Protein AF-A0A9C6XD97-F1 (afdb_monomer)

Solvent-accessible surface area (backbone atoms only — not comparable to full-atom values): 7428 Å² total; per-residue (Å²): 142,84,89,78,85,81,84,77,80,76,76,79,79,76,61,70,82,57,50,66,74,73,48,59,70,73,55,52,50,51,52,51,51,51,48,59,68,36,32,69,88,67,83,66,48,57,47,67,67,19,52,48,54,42,32,60,72,74,67,47,91,76,50,75,65,58,49,49,51,61,55,64,73,41,101,58,79,45,24,70,69,51,46,47,42,51,49,50,52,46,50,70,68,57,55,69,41,69,61,58,53,47,46,60,56,51,64,56,64,81,65,70,80,86,79,75,86,124

Structure (mmCIF, N/CA/C/O backbone):
data_AF-A0A9C6XD97-F1
#
_entry.id   AF-A0A9C6XD97-F1
#
loop_
_atom_site.group_PDB
_atom_site.id
_atom_site.type_symbol
_atom_site.label_atom_id
_atom_site.label_alt_id
_atom_site.label_comp_id
_atom_site.label_asym_id
_atom_site.label_entity_id
_atom_site.label_seq_id
_atom_site.pdbx_PDB_ins_code
_atom_site.Cartn_x
_atom_site.Cartn_y
_atom_site.Cartn_z
_atom_site.occupancy
_atom_site.B_iso_or_equiv
_atom_site.auth_seq_id
_atom_site.auth_comp_id
_atom_site.auth_asym_id
_atom_site.auth_atom_id
_atom_site.pdbx_PDB_model_num
ATOM 1 N N . MET A 1 1 ? -38.100 -3.848 -38.745 1.00 46.28 1 MET A N 1
ATOM 2 C CA . MET A 1 1 ? -37.188 -4.604 -37.861 1.00 46.28 1 MET A CA 1
ATOM 3 C C . MET A 1 1 ? -35.767 -4.431 -38.385 1.00 46.28 1 MET A C 1
ATOM 5 O O . MET A 1 1 ? -35.461 -4.997 -39.420 1.00 46.28 1 MET A O 1
ATOM 9 N N . SER A 1 2 ? -34.930 -3.595 -37.762 1.00 47.66 2 SER A N 1
ATOM 10 C CA . SER A 1 2 ? -33.493 -3.559 -38.073 1.00 47.66 2 SER A CA 1
ATOM 11 C C . SER A 1 2 ? -32.698 -3.104 -36.850 1.00 47.66 2 SER A C 1
ATOM 13 O O . SER A 1 2 ? -33.006 -2.086 -36.236 1.00 47.66 2 SER A O 1
ATOM 15 N N . LYS A 1 3 ? -31.740 -3.946 -36.460 1.00 51.25 3 LYS A N 1
ATOM 16 C CA . LYS A 1 3 ? -30.889 -3.858 -35.268 1.00 51.25 3 LYS A CA 1
ATOM 17 C C . LYS A 1 3 ? -29.816 -2.783 -35.463 1.00 51.25 3 LYS A C 1
ATOM 19 O O . LYS A 1 3 ? -29.234 -2.709 -36.542 1.00 51.25 3 LYS A O 1
ATOM 24 N N . LYS A 1 4 ? -29.439 -2.055 -34.405 1.00 43.88 4 LYS A N 1
ATOM 25 C CA . LYS A 1 4 ? -28.115 -1.415 -34.347 1.00 43.88 4 LYS A CA 1
ATOM 26 C C . LYS A 1 4 ? -27.480 -1.567 -32.965 1.00 43.88 4 LYS A C 1
ATOM 28 O O . LYS A 1 4 ? -27.770 -0.840 -32.026 1.00 43.88 4 LYS A O 1
ATOM 33 N N . SER A 1 5 ? -26.655 -2.609 -32.909 1.00 40.62 5 SER A N 1
ATOM 34 C CA . SER A 1 5 ? -25.493 -2.849 -32.054 1.00 40.62 5 SER A CA 1
ATOM 35 C C . SER A 1 5 ? -25.030 -1.656 -31.206 1.00 40.62 5 SER A C 1
ATOM 37 O O . SER A 1 5 ? -24.471 -0.697 -31.738 1.00 40.62 5 SER A O 1
ATOM 39 N N . GLY A 1 6 ? -25.173 -1.771 -29.883 1.00 43.19 6 GLY A N 1
ATOM 40 C CA . GLY A 1 6 ? -24.456 -0.943 -28.917 1.00 43.19 6 GLY A CA 1
ATOM 41 C C . GLY A 1 6 ? -22.991 -1.370 -28.846 1.00 43.19 6 GLY A C 1
ATOM 42 O O . GLY A 1 6 ? -22.675 -2.493 -28.465 1.00 43.19 6 GLY A O 1
ATOM 43 N N . SER A 1 7 ? -22.090 -0.478 -29.242 1.00 45.56 7 SER A N 1
ATOM 44 C CA . SER A 1 7 ? -20.645 -0.644 -29.112 1.00 45.56 7 SER A CA 1
ATOM 45 C C . SER A 1 7 ? -20.224 -0.489 -27.648 1.00 45.56 7 SER A C 1
ATOM 47 O O . SER A 1 7 ? -20.066 0.628 -27.151 1.00 45.56 7 SER A O 1
ATOM 49 N N . THR A 1 8 ? -20.034 -1.607 -26.951 1.00 48.66 8 THR A N 1
ATOM 50 C CA . THR A 1 8 ? -19.415 -1.646 -25.622 1.00 48.66 8 THR A CA 1
ATOM 51 C C . THR A 1 8 ? -17.930 -1.309 -25.772 1.00 48.66 8 THR A C 1
ATOM 53 O O . THR A 1 8 ? -17.156 -2.085 -26.337 1.00 48.66 8 THR A O 1
ATOM 56 N N . LYS A 1 9 ? -17.520 -0.128 -25.297 1.00 48.94 9 LYS A N 1
ATOM 57 C CA . LYS A 1 9 ? -16.108 0.260 -25.189 1.00 48.94 9 LYS A CA 1
ATOM 58 C C . LYS A 1 9 ? -15.416 -0.719 -24.235 1.00 48.94 9 LYS A C 1
ATOM 60 O O . LYS A 1 9 ? -15.591 -0.631 -23.023 1.00 48.94 9 LYS A O 1
ATOM 65 N N . LYS A 1 10 ? -14.648 -1.669 -24.775 1.00 47.16 10 LYS A N 1
ATOM 66 C CA . LYS A 1 10 ? -13.750 -2.522 -23.989 1.00 47.16 10 LYS A CA 1
ATOM 67 C C . LYS A 1 10 ? -12.668 -1.629 -23.373 1.00 47.16 10 LYS A C 1
ATOM 69 O O . LYS A 1 10 ? -11.754 -1.210 -24.081 1.00 47.16 10 LYS A O 1
ATOM 74 N N . LYS A 1 11 ? -12.780 -1.324 -22.071 1.00 46.28 11 LYS A N 1
ATOM 75 C CA . LYS A 1 11 ? -11.656 -0.821 -21.262 1.00 46.28 11 LYS A CA 1
ATOM 76 C C . LYS A 1 11 ? -10.497 -1.803 -21.456 1.00 46.28 11 LYS A C 1
ATOM 78 O O . LYS A 1 11 ? -10.678 -3.015 -21.328 1.00 46.28 11 LYS A O 1
ATOM 83 N N . ALA A 1 12 ? -9.344 -1.279 -21.854 1.00 47.09 12 ALA A N 1
ATOM 84 C CA . ALA A 1 12 ? -8.157 -2.063 -22.134 1.00 47.09 12 ALA A CA 1
ATOM 85 C C . ALA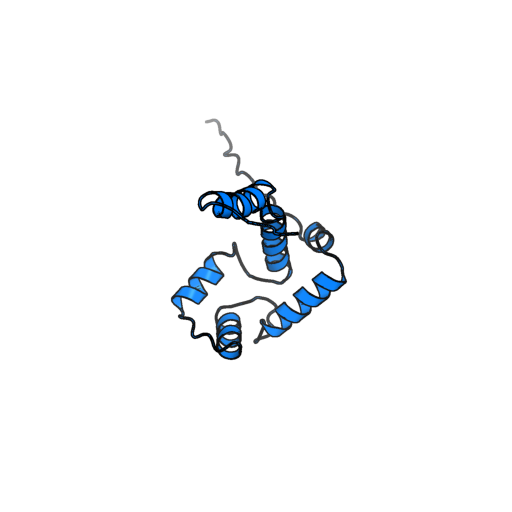 A 1 12 ? -7.780 -2.886 -20.896 1.00 47.09 12 ALA A C 1
ATOM 87 O O . ALA A 1 12 ? -7.375 -2.336 -19.876 1.00 47.09 12 ALA A O 1
ATOM 88 N N . LYS A 1 13 ? -7.889 -4.211 -21.012 1.00 47.06 13 LYS A N 1
ATOM 89 C CA . LYS A 1 13 ? -7.180 -5.160 -20.158 1.00 47.06 13 LYS A CA 1
ATOM 90 C C . LYS A 1 13 ? -5.694 -4.954 -20.453 1.00 47.06 13 LYS A C 1
ATOM 92 O O . LYS A 1 13 ? -5.153 -5.589 -21.356 1.00 47.06 13 LYS A O 1
ATOM 97 N N . ARG A 1 14 ? -5.072 -3.968 -19.797 1.00 50.75 14 ARG A N 1
ATOM 98 C CA . ARG A 1 14 ? -3.627 -3.747 -19.874 1.00 50.75 14 ARG A CA 1
ATOM 99 C C . ARG A 1 14 ? -3.000 -4.988 -19.263 1.00 50.75 14 ARG A C 1
ATOM 101 O O . ARG A 1 14 ? -3.097 -5.229 -18.067 1.00 50.75 14 ARG A O 1
ATOM 108 N N . SER A 1 15 ? -2.509 -5.843 -20.148 1.00 46.72 15 SER A N 1
ATOM 109 C CA . SER A 1 15 ? -1.872 -7.098 -19.805 1.00 46.72 15 SER A CA 1
ATOM 110 C C . SER A 1 15 ? -0.739 -6.806 -18.821 1.00 46.72 15 SER A C 1
ATOM 112 O O . SER A 1 15 ? 0.088 -5.930 -19.076 1.00 46.72 15 SER A O 1
ATOM 114 N N . ALA A 1 16 ? -0.707 -7.541 -17.711 1.00 53.56 16 ALA A N 1
ATOM 115 C CA . ALA A 1 16 ? 0.326 -7.498 -16.673 1.00 53.56 16 ALA A CA 1
ATOM 116 C C . ALA A 1 16 ? 1.769 -7.584 -17.215 1.00 53.56 16 ALA A C 1
ATOM 118 O O . ALA A 1 16 ? 2.722 -7.259 -16.518 1.00 53.56 16 ALA A O 1
ATOM 119 N N . SER A 1 17 ? 1.942 -7.998 -18.472 1.00 53.72 17 SER A N 1
ATOM 120 C CA . SER A 1 17 ? 3.229 -8.186 -19.137 1.00 53.72 17 SER A CA 1
ATOM 121 C C . SER A 1 17 ? 4.089 -6.925 -19.264 1.00 53.72 17 SER A C 1
ATOM 123 O O . SER A 1 17 ? 5.284 -7.067 -19.480 1.00 53.72 17 SER A O 1
ATOM 125 N N . ASN A 1 18 ? 3.528 -5.717 -19.115 1.00 62.22 18 ASN A N 1
ATOM 126 C CA . ASN A 1 18 ? 4.293 -4.468 -19.269 1.00 62.22 18 ASN A CA 1
ATOM 127 C C . ASN A 1 18 ? 4.530 -3.705 -17.957 1.00 62.22 18 ASN A C 1
ATOM 129 O O . ASN A 1 18 ? 5.290 -2.739 -17.953 1.00 62.22 18 ASN A O 1
ATOM 133 N N . VAL A 1 19 ? 3.884 -4.094 -16.852 1.00 70.81 19 VAL A N 1
ATOM 134 C CA . VAL A 1 19 ? 4.058 -3.375 -15.578 1.00 70.81 19 VAL A CA 1
ATOM 135 C C . VAL A 1 19 ? 5.376 -3.745 -14.906 1.00 70.81 19 VAL A C 1
ATOM 137 O O . VAL A 1 19 ? 6.064 -2.885 -14.374 1.00 70.81 19 VAL A O 1
ATOM 140 N N . PHE A 1 20 ? 5.788 -5.008 -15.020 1.00 71.62 20 PHE A N 1
ATOM 141 C CA . PHE A 1 20 ? 7.071 -5.464 -14.491 1.00 71.62 20 PHE A CA 1
ATOM 142 C C . PHE A 1 20 ? 8.261 -4.867 -15.249 1.00 71.62 20 PHE A C 1
ATOM 144 O O . PHE A 1 20 ? 9.306 -4.658 -14.661 1.00 71.62 20 PHE A O 1
ATOM 151 N N . SER A 1 21 ? 8.111 -4.515 -16.528 1.00 78.06 21 SER A N 1
ATOM 152 C CA . SER A 1 21 ? 9.158 -3.792 -17.264 1.00 78.06 21 SER A CA 1
ATOM 153 C C . SER A 1 21 ? 9.243 -2.301 -16.919 1.00 78.06 21 SER A C 1
ATOM 155 O O . SER A 1 21 ? 10.163 -1.637 -17.385 1.00 78.06 21 SER A O 1
ATOM 157 N N . ALA A 1 22 ? 8.281 -1.757 -16.163 1.00 76.25 22 ALA A N 1
ATOM 158 C CA . ALA A 1 22 ? 8.277 -0.343 -15.787 1.00 76.25 22 ALA A CA 1
ATOM 159 C C . ALA A 1 22 ? 9.245 -0.027 -14.634 1.00 76.25 22 ALA A C 1
ATOM 161 O O . ALA A 1 22 ? 9.584 1.137 -14.444 1.00 76.25 22 ALA A O 1
ATOM 162 N N . PHE A 1 23 ? 9.708 -1.047 -13.903 1.00 79.19 23 PHE A N 1
ATOM 163 C CA . PHE A 1 23 ? 10.578 -0.903 -12.738 1.00 79.19 23 PHE A CA 1
ATOM 164 C C . PHE A 1 23 ? 11.829 -1.785 -12.862 1.00 79.19 23 PHE A C 1
ATOM 166 O O . PHE A 1 23 ? 11.751 -2.881 -13.425 1.00 79.19 23 PHE A O 1
ATOM 173 N N . PRO A 1 24 ? 12.985 -1.353 -12.331 1.00 83.81 24 PRO A N 1
ATOM 174 C CA . PRO A 1 24 ? 14.177 -2.187 -12.246 1.00 83.81 24 PRO A CA 1
ATOM 175 C C . PRO A 1 24 ? 13.960 -3.387 -11.312 1.00 83.81 24 PRO A C 1
ATOM 177 O O . PRO A 1 24 ? 13.203 -3.326 -10.343 1.00 83.81 24 PRO A O 1
ATOM 180 N N . GLU A 1 25 ? 14.676 -4.483 -11.571 1.00 81.81 25 GLU A N 1
ATOM 181 C CA . GLU A 1 25 ? 14.513 -5.753 -10.845 1.00 81.81 25 GLU A CA 1
ATOM 182 C C . GLU A 1 25 ? 14.724 -5.619 -9.327 1.00 81.81 25 GLU A C 1
ATOM 184 O O . GLU A 1 25 ? 14.007 -6.237 -8.540 1.00 81.81 25 GLU A O 1
ATOM 189 N N . SER A 1 26 ? 15.646 -4.751 -8.901 1.00 83.00 26 SER A N 1
ATOM 190 C CA . SER A 1 26 ? 15.876 -4.442 -7.485 1.00 83.00 26 SER A CA 1
ATOM 191 C C . SER A 1 26 ? 14.661 -3.807 -6.807 1.00 83.00 26 SER A C 1
ATOM 193 O O . SER A 1 26 ? 14.382 -4.086 -5.644 1.00 83.00 26 SER A O 1
ATOM 195 N N . GLU A 1 27 ? 13.923 -2.964 -7.527 1.00 82.88 27 GLU A N 1
ATOM 196 C CA . GLU A 1 27 ? 12.738 -2.284 -7.009 1.00 82.88 27 GLU A CA 1
ATOM 197 C C . GLU A 1 27 ? 11.534 -3.228 -7.011 1.00 82.88 27 GLU A C 1
ATOM 199 O O . GLU A 1 27 ? 10.807 -3.302 -6.025 1.00 82.88 27 GLU A O 1
ATOM 204 N N . LEU A 1 28 ? 11.391 -4.063 -8.047 1.00 84.00 28 LEU A N 1
ATOM 205 C CA . LEU A 1 28 ? 10.410 -5.154 -8.055 1.00 84.00 28 LEU A CA 1
ATOM 206 C C . LEU A 1 28 ? 10.609 -6.118 -6.880 1.00 84.00 28 LEU A C 1
ATOM 208 O O . LEU A 1 28 ? 9.631 -6.567 -6.281 1.00 84.00 28 LEU A O 1
ATOM 212 N N . ALA A 1 29 ? 11.861 -6.438 -6.538 1.00 86.19 29 ALA A N 1
ATOM 213 C CA . ALA A 1 29 ? 12.177 -7.269 -5.382 1.00 86.19 29 ALA A CA 1
ATOM 214 C C . ALA A 1 29 ? 11.753 -6.595 -4.066 1.00 86.19 29 ALA A C 1
ATOM 216 O O . ALA A 1 29 ? 11.151 -7.257 -3.219 1.00 86.19 29 ALA A O 1
ATOM 217 N N . ALA A 1 30 ? 11.993 -5.288 -3.923 1.00 86.19 30 ALA A N 1
ATOM 218 C CA . ALA A 1 30 ? 11.540 -4.512 -2.770 1.00 86.19 30 ALA A CA 1
ATOM 219 C C . ALA A 1 30 ? 10.006 -4.451 -2.683 1.00 86.19 30 ALA A C 1
ATOM 221 O O . ALA A 1 30 ? 9.449 -4.724 -1.622 1.00 86.19 30 ALA A O 1
ATOM 222 N N . PHE A 1 31 ? 9.308 -4.197 -3.796 1.00 85.00 31 PHE A N 1
ATOM 223 C CA . PHE A 1 31 ? 7.842 -4.229 -3.851 1.00 85.00 31 PHE A CA 1
ATOM 224 C C . PHE A 1 31 ? 7.288 -5.599 -3.477 1.00 85.00 31 PHE A C 1
ATOM 226 O O . PHE A 1 31 ? 6.314 -5.694 -2.736 1.00 85.00 31 PHE A O 1
ATOM 233 N N . LYS A 1 32 ? 7.926 -6.674 -3.947 1.00 88.38 32 LYS A N 1
ATOM 234 C CA . LYS A 1 32 ? 7.532 -8.037 -3.596 1.00 88.38 32 LYS A CA 1
ATOM 235 C C . LYS A 1 32 ? 7.724 -8.314 -2.104 1.00 88.38 32 LYS A C 1
ATOM 237 O O . LYS A 1 32 ? 6.841 -8.909 -1.497 1.00 88.38 32 LYS A O 1
ATOM 242 N N . GLN A 1 33 ? 8.840 -7.888 -1.512 1.00 89.00 33 GLN A N 1
ATOM 243 C CA . GLN A 1 33 ? 9.082 -8.046 -0.074 1.00 89.00 33 GLN A CA 1
ATOM 244 C C . GLN A 1 33 ? 8.117 -7.209 0.771 1.00 89.00 33 GLN A C 1
ATOM 246 O O . GLN A 1 33 ? 7.566 -7.724 1.738 1.00 89.00 33 GLN A O 1
ATOM 251 N N . GLY A 1 34 ? 7.868 -5.956 0.384 1.00 89.00 34 GLY A N 1
ATOM 252 C CA . GLY A 1 34 ? 6.888 -5.093 1.043 1.00 89.00 34 GLY A CA 1
ATOM 253 C C . GLY A 1 34 ? 5.480 -5.679 0.970 1.00 89.00 34 GLY A C 1
ATOM 254 O O . GLY A 1 34 ? 4.808 -5.777 1.989 1.00 89.00 34 GLY A O 1
ATOM 255 N N . PHE A 1 35 ? 5.073 -6.175 -0.203 1.00 89.19 35 PHE A N 1
ATOM 256 C CA . PHE A 1 35 ? 3.791 -6.857 -0.374 1.00 89.19 35 PHE A CA 1
ATOM 257 C C . PHE A 1 35 ? 3.679 -8.080 0.538 1.00 89.19 35 PHE A C 1
ATOM 259 O O . PHE A 1 35 ? 2.701 -8.207 1.255 1.00 89.19 35 PHE A O 1
ATOM 266 N N . GLN A 1 36 ? 4.704 -8.935 0.578 1.00 90.12 36 GLN A N 1
ATOM 267 C CA . GLN A 1 36 ? 4.736 -10.109 1.460 1.00 90.12 36 GLN A CA 1
ATOM 268 C C . GLN A 1 36 ? 4.726 -9.764 2.953 1.00 90.12 36 GLN A C 1
ATOM 270 O O . GLN A 1 36 ? 4.364 -10.607 3.767 1.00 90.12 36 GLN A O 1
ATOM 275 N 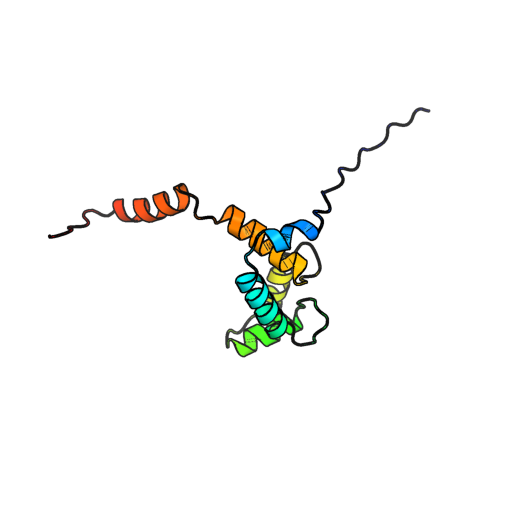N . MET A 1 37 ? 5.188 -8.570 3.320 1.00 88.56 37 MET A N 1
ATOM 276 C CA . MET A 1 37 ? 5.153 -8.094 4.697 1.00 88.56 37 MET A CA 1
ATOM 277 C C . MET A 1 37 ? 3.771 -7.560 5.083 1.00 88.56 37 MET A C 1
ATOM 279 O O . MET A 1 37 ? 3.394 -7.661 6.247 1.00 88.56 37 MET A O 1
ATOM 283 N N . MET A 1 38 ? 3.040 -6.998 4.118 1.00 88.88 38 MET A N 1
ATOM 284 C CA . MET A 1 38 ? 1.681 -6.494 4.314 1.00 88.88 38 MET A CA 1
ATOM 285 C C . MET A 1 38 ? 0.628 -7.607 4.232 1.00 88.88 38 MET A C 1
ATOM 287 O O . MET A 1 38 ? -0.312 -7.578 5.013 1.00 88.88 38 MET A O 1
ATOM 291 N N . ASP A 1 39 ? 0.801 -8.569 3.320 1.00 92.12 39 ASP A N 1
ATOM 292 C CA . ASP A 1 39 ? -0.046 -9.752 3.094 1.00 92.12 39 ASP A CA 1
ATOM 293 C C . ASP A 1 39 ? 0.102 -10.746 4.261 1.00 92.12 39 ASP A C 1
ATOM 295 O O . ASP A 1 39 ? 0.964 -11.636 4.263 1.00 92.12 39 ASP A O 1
ATOM 299 N N . TYR A 1 40 ? -0.681 -10.515 5.314 1.00 89.50 40 TYR A N 1
ATOM 300 C CA . TYR A 1 40 ? -0.581 -11.206 6.593 1.00 89.50 40 TYR A CA 1
ATOM 301 C C . TYR A 1 40 ? -1.118 -12.634 6.490 1.00 89.50 40 TYR A C 1
ATOM 303 O O . TYR A 1 40 ? -0.515 -13.563 7.045 1.00 89.50 40 TYR A O 1
ATOM 311 N N . ASP A 1 41 ? -2.228 -12.818 5.774 1.00 90.44 41 ASP A N 1
ATOM 312 C CA . ASP A 1 41 ? -2.861 -14.123 5.581 1.00 90.44 41 ASP A CA 1
ATOM 313 C C . ASP A 1 41 ? -2.260 -14.944 4.419 1.00 90.44 41 ASP A C 1
ATOM 315 O O . ASP A 1 41 ? -2.434 -16.169 4.379 1.00 90.44 41 ASP A O 1
ATOM 319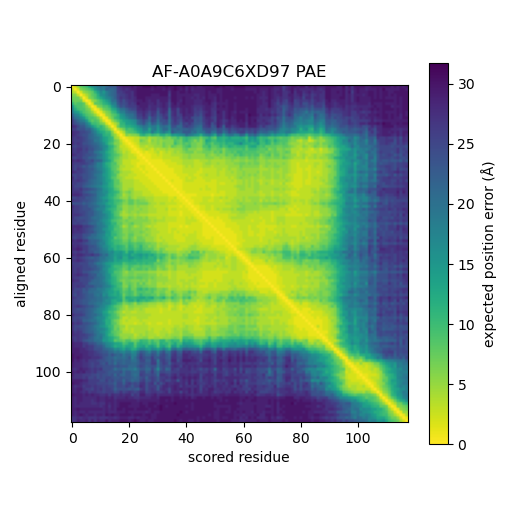 N N . LYS A 1 42 ? -1.439 -14.310 3.570 1.00 89.38 42 LYS A N 1
ATOM 320 C CA . LYS A 1 42 ? -0.702 -14.910 2.447 1.00 89.38 42 LYS A CA 1
ATOM 321 C C . LYS A 1 42 ? -1.606 -15.421 1.333 1.00 89.38 42 LYS A C 1
ATOM 323 O O . LYS A 1 42 ? -1.244 -16.388 0.648 1.00 89.38 42 LYS A O 1
ATOM 328 N N . ASP A 1 43 ? -2.763 -14.800 1.140 1.00 89.94 43 ASP A N 1
ATOM 329 C CA . ASP A 1 43 ? -3.674 -15.133 0.047 1.00 89.94 43 ASP A CA 1
ATOM 330 C C . ASP A 1 43 ? -3.242 -14.510 -1.305 1.00 89.94 43 ASP A C 1
ATOM 332 O O . ASP A 1 43 ? -3.732 -14.902 -2.373 1.00 89.94 43 ASP A O 1
ATOM 336 N N . GLY A 1 44 ? -2.251 -13.605 -1.280 1.00 88.88 44 GLY A N 1
ATOM 337 C CA . GLY A 1 44 ? -1.716 -12.911 -2.449 1.00 88.88 44 GLY A CA 1
ATOM 338 C C . GLY A 1 44 ? -2.500 -11.658 -2.860 1.00 88.88 44 GLY A C 1
ATOM 339 O O . GLY A 1 44 ? -2.269 -11.130 -3.960 1.00 88.88 44 GLY A O 1
ATOM 340 N N . VAL A 1 45 ? -3.416 -11.181 -2.016 1.00 90.31 45 VAL A N 1
ATOM 341 C CA . VAL A 1 45 ? -4.297 -10.028 -2.212 1.00 90.31 45 VAL A CA 1
ATOM 342 C C . VAL A 1 45 ? -4.396 -9.234 -0.908 1.00 90.31 45 VAL A C 1
ATOM 344 O O . VAL A 1 45 ? -4.881 -9.723 0.092 1.00 90.31 45 VAL A O 1
ATOM 347 N N . LEU A 1 46 ? -4.052 -7.945 -0.924 1.00 89.88 46 LEU A N 1
ATOM 348 C CA . LEU A 1 46 ? -4.221 -7.122 0.277 1.00 89.88 46 LEU A CA 1
ATOM 349 C C . LEU A 1 46 ? -5.703 -6.857 0.552 1.00 89.88 46 LEU A C 1
ATOM 351 O O . LEU A 1 46 ? -6.375 -6.133 -0.195 1.00 89.88 46 LEU A O 1
ATOM 355 N N . GLY A 1 47 ? -6.187 -7.438 1.643 1.00 90.06 47 GLY A N 1
ATOM 356 C CA . GLY A 1 47 ? -7.510 -7.239 2.199 1.00 90.06 47 GLY A CA 1
ATOM 357 C C . GLY A 1 47 ? -7.537 -6.229 3.346 1.00 90.06 47 GL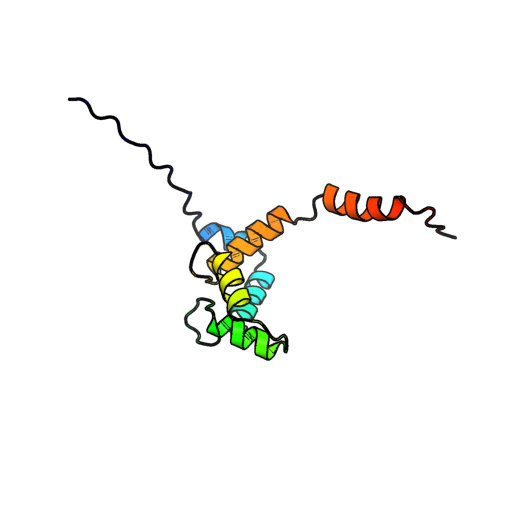Y A C 1
ATOM 358 O O . GLY A 1 47 ? -6.553 -5.585 3.715 1.00 90.06 47 GLY A O 1
ATOM 359 N N . LYS A 1 48 ? -8.724 -6.075 3.938 1.00 90.31 48 LYS A N 1
ATOM 360 C CA . LYS A 1 48 ? -8.941 -5.167 5.076 1.00 90.31 48 LYS A CA 1
ATOM 361 C C . LYS A 1 48 ? -8.142 -5.602 6.304 1.00 90.31 48 LYS A C 1
ATOM 363 O O . LYS A 1 48 ? -7.620 -4.747 7.019 1.00 90.31 48 LYS A O 1
ATOM 368 N N . ASP A 1 49 ? -8.064 -6.908 6.533 1.00 89.62 49 ASP A N 1
ATOM 369 C CA . ASP A 1 49 ? -7.385 -7.489 7.688 1.00 89.62 49 ASP A CA 1
ATOM 370 C C . ASP A 1 49 ? -5.860 -7.322 7.575 1.00 8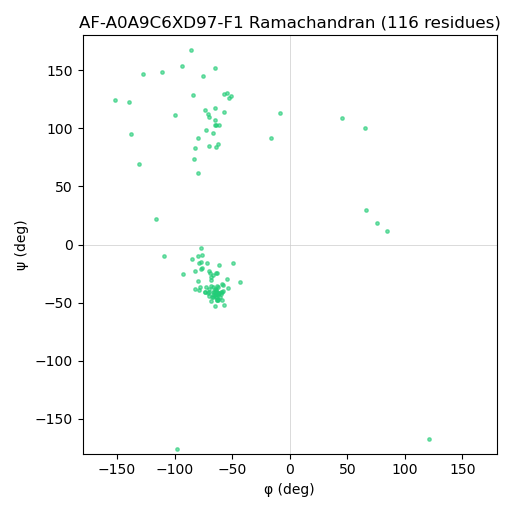9.62 49 ASP A C 1
ATOM 372 O O . ASP A 1 49 ? -5.222 -6.935 8.553 1.00 89.62 49 ASP A O 1
ATOM 376 N N . ASP A 1 50 ? -5.300 -7.460 6.369 1.00 91.88 50 ASP A N 1
ATOM 377 C CA . ASP A 1 50 ? -3.883 -7.205 6.066 1.00 91.88 50 ASP A CA 1
ATOM 378 C C . ASP A 1 50 ? -3.494 -5.747 6.296 1.00 91.88 50 ASP A C 1
ATOM 380 O O . ASP A 1 50 ? -2.509 -5.438 6.974 1.00 91.88 50 ASP A O 1
ATOM 384 N N . LEU A 1 51 ? -4.303 -4.819 5.773 1.00 89.00 51 LEU A N 1
ATOM 385 C CA . LEU A 1 51 ? -4.083 -3.392 5.987 1.00 89.00 51 LEU A CA 1
ATOM 386 C C . LEU A 1 51 ? -4.181 -3.052 7.474 1.00 89.00 51 LEU A C 1
ATOM 388 O O . LEU A 1 51 ? -3.335 -2.319 7.985 1.00 89.00 51 LEU A O 1
ATOM 392 N N . ARG A 1 52 ? -5.164 -3.608 8.190 1.00 90.25 52 ARG A N 1
ATOM 393 C CA . ARG A 1 52 ? -5.309 -3.376 9.628 1.00 90.25 52 ARG A CA 1
ATOM 394 C C . ARG A 1 52 ? -4.105 -3.890 10.411 1.00 90.25 52 ARG A C 1
ATOM 396 O O . ARG A 1 52 ? -3.552 -3.133 11.203 1.00 90.25 52 ARG A O 1
ATOM 403 N N . ALA A 1 53 ? -3.660 -5.115 10.140 1.00 89.75 53 ALA A N 1
ATOM 404 C CA . ALA A 1 53 ? -2.465 -5.687 10.753 1.00 89.75 53 ALA A CA 1
ATOM 405 C C . ALA A 1 53 ? -1.217 -4.839 10.455 1.00 89.75 53 ALA A C 1
ATOM 407 O O . ALA A 1 53 ? -0.411 -4.574 11.349 1.00 89.75 53 ALA A O 1
ATOM 408 N N . THR A 1 54 ? -1.093 -4.344 9.222 1.00 89.19 54 THR A N 1
ATOM 409 C CA . THR A 1 54 ? 0.001 -3.455 8.817 1.00 89.19 54 THR A CA 1
ATOM 410 C C . THR A 1 54 ? -0.033 -2.132 9.589 1.00 89.19 54 THR A C 1
ATOM 412 O O . THR A 1 54 ? 0.990 -1.698 10.117 1.00 89.19 54 THR A O 1
ATOM 415 N N . PHE A 1 55 ? -1.191 -1.475 9.692 1.00 87.88 55 PHE A N 1
ATOM 416 C CA . PHE A 1 55 ? -1.323 -0.206 10.416 1.00 87.88 55 PHE A CA 1
ATOM 417 C C . PHE A 1 55 ? -1.136 -0.360 11.929 1.00 87.88 55 PHE A C 1
ATOM 419 O O . PHE A 1 55 ? -0.522 0.512 12.551 1.00 87.88 55 PHE A O 1
ATOM 426 N N . ASP A 1 56 ? -1.596 -1.474 12.499 1.00 88.19 56 ASP A N 1
ATOM 427 C CA . ASP A 1 56 ? -1.350 -1.828 13.897 1.00 88.19 56 ASP A CA 1
ATOM 428 C C . ASP A 1 56 ? 0.154 -2.045 14.145 1.00 88.19 56 ASP A C 1
ATOM 430 O O . ASP A 1 56 ? 0.683 -1.560 15.146 1.00 88.19 56 ASP A O 1
ATOM 434 N N . TRP A 1 57 ? 0.875 -2.673 13.206 1.00 84.44 57 TRP A N 1
ATOM 435 C CA . TRP A 1 57 ? 2.336 -2.816 13.268 1.00 84.44 57 TRP A CA 1
ATOM 436 C C . TRP A 1 57 ? 3.074 -1.470 13.172 1.00 84.44 57 TRP A C 1
ATOM 438 O O . TRP A 1 57 ? 4.045 -1.243 13.894 1.00 84.44 57 TRP A O 1
ATOM 448 N N . VAL A 1 58 ? 2.589 -0.548 12.333 1.00 84.50 58 VAL A N 1
ATOM 449 C CA . VAL A 1 58 ? 3.121 0.825 12.210 1.00 84.50 58 VAL A CA 1
ATOM 450 C C . VAL A 1 58 ? 2.772 1.693 13.434 1.00 84.50 58 VAL A C 1
ATOM 452 O O . VAL A 1 58 ? 3.383 2.740 13.650 1.00 84.50 58 VAL A O 1
ATOM 455 N N . GLY A 1 59 ? 1.812 1.273 14.263 1.00 84.69 59 GLY A N 1
ATOM 456 C CA . GLY A 1 59 ? 1.355 2.024 15.434 1.00 84.69 59 GLY A CA 1
ATOM 457 C C . GLY A 1 59 ? 0.457 3.216 15.089 1.00 84.69 59 GLY A C 1
ATOM 458 O O . GLY A 1 59 ? 0.291 4.120 15.911 1.00 84.69 59 GLY A O 1
ATOM 459 N N . ARG A 1 60 ? -0.129 3.239 13.882 1.00 83.50 60 ARG A N 1
ATOM 460 C CA . ARG A 1 60 ? -1.103 4.260 13.474 1.00 83.50 60 ARG A CA 1
ATOM 461 C C . ARG A 1 60 ? -2.515 3.685 13.609 1.00 83.50 60 ARG A C 1
ATOM 463 O O . ARG A 1 60 ? -2.890 2.843 12.795 1.00 83.50 60 ARG A O 1
ATOM 470 N N . PRO A 1 61 ? -3.337 4.169 14.557 1.00 80.25 61 PRO A N 1
ATOM 471 C CA . PRO A 1 61 ? -4.717 3.723 14.656 1.00 80.25 61 PRO A CA 1
ATOM 472 C C . PRO A 1 61 ? -5.474 4.164 13.402 1.00 80.25 61 PRO A C 1
ATOM 474 O O . PRO A 1 61 ? -5.595 5.355 13.124 1.00 80.25 61 PRO A O 1
ATOM 477 N N . THR A 1 62 ? -5.965 3.194 12.641 1.00 87.06 62 THR A N 1
ATOM 478 C CA . THR A 1 62 ? -6.838 3.412 11.484 1.00 87.06 62 THR A CA 1
ATOM 479 C C . THR A 1 62 ? -8.234 2.896 11.785 1.00 87.06 62 THR A C 1
ATOM 481 O O . THR A 1 62 ? -8.429 1.955 12.562 1.00 87.06 62 THR A O 1
ATOM 484 N N . THR A 1 63 ? -9.231 3.540 11.196 1.00 89.38 63 THR A N 1
ATOM 485 C CA . THR A 1 63 ? -10.633 3.144 11.312 1.00 89.38 63 THR A CA 1
ATOM 486 C C . THR A 1 63 ? -11.040 2.234 10.163 1.00 89.38 63 THR A C 1
ATOM 488 O O . THR A 1 63 ? -10.527 2.330 9.051 1.00 89.38 63 THR A O 1
ATOM 491 N N . ASP A 1 64 ? -12.046 1.396 10.397 1.00 88.69 64 ASP A N 1
ATOM 492 C CA . ASP A 1 64 ? -12.641 0.555 9.356 1.00 88.69 64 ASP A CA 1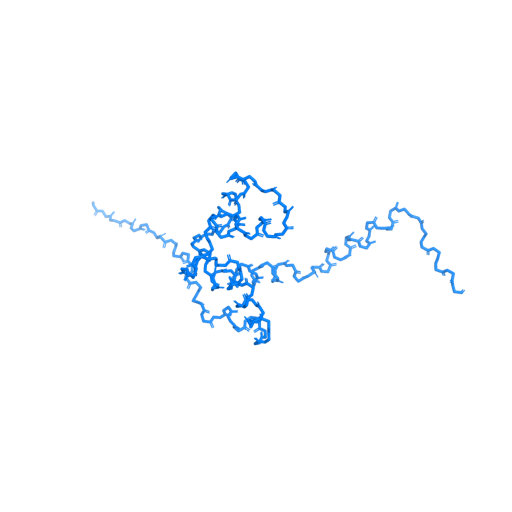
ATOM 493 C C . ASP A 1 64 ? -13.112 1.346 8.134 1.00 88.69 64 ASP A C 1
ATOM 495 O O . ASP A 1 64 ? -13.126 0.822 7.022 1.00 88.69 64 ASP A O 1
ATOM 499 N N . LYS A 1 65 ? -13.509 2.605 8.337 1.00 88.94 65 LYS A N 1
ATOM 500 C CA . LYS A 1 65 ? -13.913 3.498 7.258 1.00 88.94 65 LYS A CA 1
ATOM 501 C C . LYS A 1 65 ? -12.723 3.868 6.371 1.00 88.94 65 LYS A C 1
ATOM 503 O O . LYS A 1 65 ? -12.831 3.705 5.164 1.00 88.94 65 LYS A O 1
ATOM 508 N N . GLU A 1 66 ? -11.603 4.286 6.961 1.00 87.81 66 GLU A N 1
ATOM 509 C CA . GLU A 1 66 ? -10.375 4.609 6.218 1.00 87.81 66 GLU A CA 1
ATOM 510 C C . GLU A 1 66 ? -9.840 3.384 5.467 1.00 87.81 66 GLU A C 1
ATOM 512 O O . GLU A 1 66 ? -9.471 3.489 4.304 1.00 87.81 66 GLU A O 1
ATOM 517 N N . LEU A 1 67 ? -9.860 2.201 6.093 1.00 88.81 67 LEU A N 1
ATOM 518 C CA . LEU A 1 67 ? -9.436 0.960 5.433 1.00 88.81 67 LEU A CA 1
ATOM 519 C C . LEU A 1 67 ? -10.324 0.630 4.224 1.00 88.81 67 LEU A C 1
ATOM 521 O O . LEU A 1 67 ? -9.821 0.266 3.166 1.00 88.81 67 LEU A O 1
ATOM 525 N N . ASN A 1 68 ? -11.643 0.789 4.356 1.00 87.44 68 ASN A N 1
ATOM 526 C CA . ASN A 1 68 ? -12.567 0.595 3.239 1.00 87.44 68 ASN A CA 1
ATOM 527 C C . ASN A 1 68 ? -12.388 1.650 2.142 1.00 87.44 68 ASN A C 1
ATOM 529 O O . ASN A 1 68 ? -12.524 1.314 0.969 1.00 87.44 68 ASN A O 1
ATOM 533 N N . GLU A 1 69 ? -12.093 2.903 2.497 1.00 88.81 69 GLU A N 1
ATOM 534 C CA . GLU A 1 69 ? -11.777 3.959 1.530 1.00 88.81 69 GLU A CA 1
ATOM 535 C C . GLU A 1 69 ? -10.510 3.596 0.739 1.00 88.81 69 GLU A C 1
ATOM 537 O O . GLU A 1 69 ? -10.564 3.582 -0.488 1.00 88.81 69 GLU A O 1
ATOM 542 N N . MET A 1 70 ? -9.438 3.157 1.411 1.00 85.06 70 MET A N 1
ATOM 543 C CA . MET A 1 70 ? -8.205 2.690 0.757 1.00 85.06 70 MET A CA 1
ATOM 544 C C . MET A 1 70 ? -8.444 1.502 -0.184 1.00 85.06 70 MET A C 1
ATOM 546 O O . MET A 1 70 ? -7.922 1.469 -1.295 1.00 85.06 70 MET A O 1
ATOM 550 N N . LEU A 1 71 ? -9.258 0.529 0.234 1.00 85.69 71 LEU A N 1
ATOM 551 C CA . LEU A 1 71 ? -9.620 -0.605 -0.622 1.00 85.69 71 LEU A CA 1
ATOM 552 C C . LEU A 1 71 ? -10.510 -0.189 -1.800 1.00 85.69 71 LEU A C 1
ATOM 554 O O . LEU A 1 71 ? -10.444 -0.800 -2.862 1.00 85.69 71 LEU A O 1
ATOM 558 N N . SER A 1 72 ? -11.333 0.848 -1.628 1.00 86.00 72 SER A N 1
ATOM 559 C CA . SER A 1 72 ? -12.230 1.356 -2.673 1.00 86.00 72 SER A CA 1
ATOM 560 C C . SER A 1 72 ? -11.501 2.174 -3.741 1.00 86.00 72 SER A C 1
ATOM 562 O O . SER A 1 72 ? -12.027 2.335 -4.842 1.00 86.00 72 SER A O 1
ATOM 564 N N . GLU A 1 73 ? -10.308 2.692 -3.443 1.00 80.88 73 GLU A N 1
ATOM 565 C CA . GLU A 1 73 ? -9.455 3.370 -4.427 1.00 80.88 73 GLU A CA 1
ATOM 566 C C . GLU A 1 73 ? -8.867 2.400 -5.463 1.00 80.88 73 GLU A C 1
ATOM 568 O O . GLU A 1 73 ? -8.534 2.804 -6.580 1.00 80.88 73 GLU A O 1
ATOM 573 N N . ALA A 1 74 ? -8.776 1.111 -5.130 1.00 79.38 74 ALA A N 1
ATOM 574 C CA . ALA A 1 74 ? -8.367 0.080 -6.067 1.00 79.38 74 ALA A CA 1
ATOM 575 C C . ALA A 1 74 ? -9.556 -0.415 -6.910 1.00 79.38 74 ALA A C 1
ATOM 577 O O . ALA A 1 74 ? -10.593 -0.832 -6.397 1.00 79.38 74 ALA A O 1
ATOM 578 N N . ASP A 1 75 ? -9.391 -0.438 -8.237 1.00 76.44 75 ASP A N 1
ATOM 579 C CA . ASP A 1 75 ? -10.376 -0.988 -9.187 1.00 76.44 75 ASP A CA 1
ATOM 580 C C . ASP A 1 75 ? -10.259 -2.535 -9.214 1.00 76.44 75 ASP A C 1
ATOM 582 O O . ASP A 1 75 ? -9.878 -3.147 -10.217 1.00 76.44 75 ASP A O 1
ATOM 586 N N . GLY A 1 76 ? -10.499 -3.173 -8.058 1.00 80.94 76 GLY A N 1
ATOM 587 C CA . GLY A 1 76 ? -10.461 -4.626 -7.853 1.00 80.94 76 GLY A CA 1
ATOM 588 C C . GLY A 1 76 ? -9.459 -5.117 -6.793 1.00 80.94 76 GLY A C 1
ATOM 589 O O . GLY A 1 76 ? -8.924 -4.324 -6.024 1.00 80.94 76 GLY A O 1
ATOM 590 N N . PRO A 1 77 ? -9.193 -6.440 -6.744 1.00 84.06 77 PRO A N 1
ATOM 591 C CA . PRO A 1 77 ? -8.278 -7.044 -5.774 1.00 84.06 77 PRO A CA 1
ATOM 592 C C . PRO A 1 77 ? -6.871 -6.438 -5.841 1.00 84.06 77 PRO A C 1
ATOM 594 O O . PRO A 1 77 ? -6.270 -6.379 -6.921 1.00 84.06 77 PRO A O 1
ATOM 597 N N . ILE A 1 78 ? -6.325 -6.032 -4.694 1.00 87.88 78 ILE A N 1
ATOM 598 C CA . ILE A 1 78 ? -4.982 -5.448 -4.589 1.00 87.88 78 ILE A CA 1
ATOM 599 C C . ILE A 1 78 ? -3.945 -6.572 -4.526 1.00 87.88 78 ILE A C 1
ATOM 601 O O . ILE A 1 78 ? -3.382 -6.882 -3.484 1.00 87.88 78 ILE A O 1
ATOM 605 N N . ASN A 1 79 ? -3.699 -7.219 -5.661 1.00 89.00 79 ASN A N 1
ATOM 606 C CA . ASN A 1 79 ? -2.558 -8.123 -5.813 1.00 89.00 79 ASN A CA 1
ATOM 607 C C . ASN A 1 79 ? -1.297 -7.342 -6.219 1.00 89.00 79 ASN A C 1
ATOM 609 O O . ASN A 1 79 ? -1.378 -6.195 -6.662 1.00 89.00 79 ASN A O 1
ATOM 613 N N . LEU A 1 80 ? -0.127 -7.981 -6.140 1.00 85.31 80 LEU A N 1
ATOM 614 C CA . LEU A 1 80 ? 1.154 -7.354 -6.491 1.00 85.31 80 LEU A CA 1
ATOM 615 C C . LEU A 1 80 ? 1.161 -6.727 -7.899 1.00 85.31 80 LEU A C 1
ATOM 617 O O . LEU A 1 80 ? 1.733 -5.662 -8.100 1.00 85.31 80 LEU A O 1
ATOM 621 N N . VAL A 1 81 ? 0.508 -7.357 -8.879 1.00 85.75 81 VAL A N 1
ATOM 622 C CA . VAL A 1 81 ? 0.454 -6.856 -10.265 1.00 85.75 81 VAL A CA 1
ATOM 623 C C . VAL A 1 81 ? -0.338 -5.551 -10.348 1.00 85.75 81 VAL A C 1
ATOM 625 O O . VAL A 1 81 ? 0.086 -4.605 -11.013 1.00 85.75 81 VAL A O 1
ATOM 628 N N . ASN A 1 82 ? -1.487 -5.502 -9.679 1.00 85.19 82 ASN A N 1
ATOM 629 C CA . ASN A 1 82 ? -2.356 -4.335 -9.638 1.00 85.19 82 ASN A CA 1
ATOM 630 C C . ASN A 1 82 ? -1.717 -3.212 -8.822 1.00 85.19 82 ASN A C 1
ATOM 632 O O . ASN A 1 82 ? -1.734 -2.071 -9.274 1.00 85.19 82 ASN A O 1
ATOM 636 N N . LEU A 1 83 ? -1.083 -3.544 -7.691 1.00 83.81 83 LEU A N 1
ATOM 637 C CA . LEU A 1 83 ? -0.322 -2.603 -6.873 1.00 83.81 83 LEU A CA 1
ATOM 638 C C . LEU A 1 83 ? 0.787 -1.948 -7.703 1.00 83.81 83 LEU A C 1
ATOM 640 O O . LEU A 1 83 ? 0.828 -0.728 -7.809 1.00 83.81 83 LEU A O 1
ATOM 644 N N . LEU A 1 84 ? 1.619 -2.739 -8.387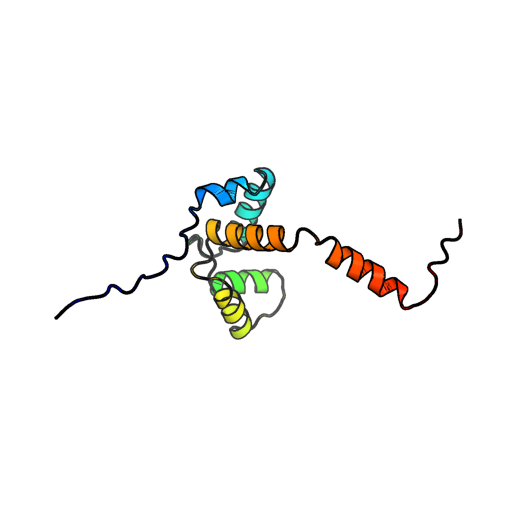 1.00 85.56 84 LEU A N 1
ATOM 645 C CA . LEU A 1 84 ? 2.640 -2.215 -9.299 1.00 85.56 84 LEU A CA 1
ATOM 646 C C . LEU A 1 84 ? 2.030 -1.376 -10.426 1.00 85.56 84 LEU A C 1
ATOM 648 O O . LEU A 1 84 ? 2.632 -0.401 -10.858 1.00 85.56 84 LEU A O 1
ATOM 652 N N . GLY A 1 85 ? 0.834 -1.724 -10.905 1.00 81.69 85 GLY A N 1
ATOM 653 C CA . GLY A 1 85 ? 0.115 -0.948 -11.916 1.00 81.69 85 GLY A CA 1
ATOM 654 C C . GLY A 1 85 ? -0.322 0.421 -11.402 1.00 81.69 85 GLY A C 1
ATOM 655 O O . GLY A 1 85 ? -0.186 1.410 -12.122 1.00 81.69 85 GLY A O 1
ATOM 656 N N . MET A 1 86 ? -0.801 0.481 -10.159 1.00 79.50 86 MET A N 1
ATOM 657 C CA . MET A 1 86 ? -1.153 1.722 -9.469 1.00 79.50 86 MET A CA 1
ATOM 658 C C . MET A 1 86 ? 0.091 2.564 -9.191 1.00 79.50 86 MET A C 1
ATOM 660 O O . MET A 1 86 ? 0.086 3.746 -9.509 1.00 79.50 86 MET A O 1
ATOM 664 N N . PHE A 1 87 ? 1.178 1.957 -8.706 1.00 78.75 87 PHE A N 1
ATOM 665 C CA . PHE A 1 87 ? 2.461 2.638 -8.522 1.00 78.75 87 PHE A CA 1
ATOM 666 C C . PHE A 1 87 ? 3.042 3.132 -9.844 1.00 78.75 87 PHE A C 1
ATOM 668 O O . PHE A 1 87 ? 3.508 4.259 -9.902 1.00 78.75 87 PHE A O 1
ATOM 675 N N . ALA A 1 88 ? 2.974 2.353 -10.926 1.00 77.31 88 ALA A N 1
ATOM 676 C CA . ALA A 1 88 ? 3.450 2.785 -12.238 1.00 77.31 88 ALA A CA 1
ATOM 677 C C . ALA A 1 88 ? 2.609 3.947 -12.767 1.00 77.31 88 ALA A C 1
ATOM 679 O O . ALA A 1 88 ? 3.158 4.898 -13.308 1.00 77.31 88 ALA A O 1
ATOM 680 N N . ALA A 1 89 ? 1.284 3.897 -12.591 1.00 72.25 89 ALA A N 1
ATOM 681 C CA . ALA A 1 89 ? 0.397 4.994 -12.958 1.00 72.25 89 ALA A CA 1
ATOM 682 C C . ALA A 1 89 ? 0.688 6.252 -12.125 1.00 72.25 89 ALA A C 1
ATOM 684 O O . ALA A 1 89 ? 0.827 7.326 -12.705 1.00 72.25 89 ALA A O 1
ATOM 685 N N . HIS A 1 90 ? 0.855 6.102 -10.810 1.00 67.69 90 HIS A N 1
ATOM 686 C CA . HIS A 1 90 ? 1.180 7.179 -9.880 1.00 67.69 90 HIS A CA 1
ATOM 687 C C . HIS A 1 90 ? 2.568 7.761 -10.161 1.00 67.69 90 HIS A C 1
ATOM 689 O O . HIS A 1 90 ? 2.655 8.935 -10.453 1.00 67.69 90 HIS A O 1
ATOM 695 N N . MET A 1 91 ? 3.638 6.965 -10.242 1.00 61.25 91 MET A N 1
ATOM 696 C CA . MET A 1 91 ? 4.998 7.430 -10.574 1.00 61.25 91 MET A CA 1
ATOM 697 C C . MET A 1 91 ? 5.140 7.942 -12.010 1.00 61.25 91 MET A C 1
ATOM 699 O O . MET A 1 91 ? 5.998 8.776 -12.270 1.00 61.25 91 MET A O 1
ATOM 703 N N . SER A 1 92 ? 4.312 7.490 -12.957 1.00 58.44 92 SER A N 1
ATOM 704 C CA . SER A 1 92 ? 4.254 8.104 -14.294 1.00 58.44 92 SER A CA 1
ATOM 705 C C . SER A 1 92 ? 3.477 9.426 -14.314 1.00 58.44 92 SER A C 1
ATOM 707 O O . SER A 1 92 ? 3.673 10.221 -15.230 1.00 58.44 92 SER A O 1
ATOM 709 N N . GLY A 1 93 ? 2.608 9.660 -13.323 1.00 49.03 93 GLY A N 1
ATOM 710 C CA . GLY A 1 93 ? 1.878 10.914 -13.111 1.00 49.03 93 GLY A CA 1
ATOM 711 C C . GLY A 1 93 ? 2.582 11.896 -12.164 1.00 49.03 93 GLY A C 1
ATOM 712 O O . GLY A 1 93 ? 2.396 13.098 -12.301 1.00 49.03 93 GLY A O 1
ATOM 713 N N . ASP A 1 94 ? 3.430 11.383 -11.270 1.00 46.50 94 ASP A N 1
ATOM 714 C CA . ASP A 1 94 ? 4.232 12.076 -10.254 1.00 46.50 94 ASP A CA 1
ATOM 715 C C . ASP A 1 94 ? 5.736 11.923 -10.514 1.00 46.50 94 ASP A C 1
ATOM 717 O O . ASP A 1 94 ? 6.568 12.108 -9.622 1.00 46.50 94 ASP A O 1
ATOM 721 N N . ALA A 1 95 ? 6.120 11.631 -11.760 1.00 45.75 95 ALA A N 1
ATOM 722 C CA . ALA A 1 95 ? 7.418 12.043 -12.267 1.00 45.75 95 ALA A CA 1
ATOM 723 C C . ALA A 1 95 ? 7.391 13.563 -12.215 1.00 45.75 95 ALA A C 1
ATOM 725 O O . ALA A 1 95 ? 6.926 14.171 -13.173 1.00 45.75 95 ALA A O 1
ATOM 726 N N . TYR A 1 96 ? 7.755 14.102 -11.043 1.00 49.59 96 TYR A N 1
ATOM 727 C CA . TYR A 1 96 ? 7.719 15.499 -10.645 1.00 49.59 96 TYR A CA 1
ATOM 728 C C . TYR A 1 96 ? 7.584 16.387 -11.861 1.00 49.59 96 TYR A C 1
ATOM 730 O O . TYR A 1 96 ? 8.582 16.707 -12.509 1.00 49.59 96 TYR A O 1
ATOM 738 N N . ASP A 1 97 ? 6.332 16.693 -12.203 1.00 53.59 97 ASP A N 1
ATOM 739 C CA . ASP A 1 97 ? 6.055 17.598 -13.293 1.00 53.59 97 ASP A CA 1
ATOM 740 C C . ASP A 1 97 ? 6.908 18.829 -13.009 1.00 53.59 97 ASP A C 1
ATOM 742 O O . ASP A 1 97 ? 6.924 19.359 -11.890 1.00 53.59 97 ASP A O 1
ATOM 746 N N . ASP A 1 98 ? 7.678 19.232 -14.008 1.00 59.19 98 ASP A N 1
ATOM 747 C CA . ASP A 1 98 ? 8.455 20.453 -13.993 1.00 59.19 98 ASP A CA 1
ATOM 748 C C . ASP A 1 98 ? 7.621 21.607 -13.404 1.00 59.19 98 ASP A C 1
ATOM 750 O O . ASP A 1 98 ? 8.177 22.464 -12.723 1.00 59.19 98 ASP A O 1
ATOM 754 N N . GLN A 1 99 ? 6.290 21.625 -13.594 1.00 57.56 99 GLN A N 1
ATOM 755 C CA . GLN A 1 99 ? 5.387 22.573 -12.938 1.00 57.56 99 GLN A CA 1
ATOM 756 C C . GLN A 1 99 ? 5.143 22.315 -11.448 1.00 57.56 99 GLN A C 1
ATOM 758 O O . GLN A 1 99 ? 5.045 23.295 -10.725 1.00 57.56 99 GLN A O 1
ATOM 763 N N . THR A 1 100 ? 5.057 21.087 -10.936 1.00 63.12 100 THR A N 1
ATOM 764 C CA . THR A 1 100 ? 4.950 20.828 -9.484 1.00 63.12 100 THR A CA 1
ATOM 765 C C . THR A 1 100 ? 6.215 21.281 -8.759 1.00 63.12 100 THR A C 1
ATOM 767 O O . THR A 1 100 ? 6.126 21.947 -7.728 1.00 63.12 100 THR A O 1
ATOM 770 N N . VAL A 1 101 ? 7.392 21.030 -9.342 1.00 65.81 101 VAL A N 1
ATOM 771 C CA . VAL A 1 101 ? 8.674 21.519 -8.805 1.00 65.81 101 VAL A CA 1
ATOM 772 C C . VAL A 1 101 ? 8.789 23.035 -8.965 1.00 65.81 101 VAL A C 1
ATOM 774 O O . VAL A 1 101 ? 9.118 23.721 -7.999 1.00 65.81 101 VAL A O 1
ATOM 777 N N . LYS A 1 102 ? 8.433 23.604 -10.126 1.00 63.72 102 LYS A N 1
ATOM 778 C CA . LYS A 1 102 ? 8.400 25.068 -10.326 1.00 63.72 102 LYS A CA 1
ATOM 779 C C . LYS A 1 102 ? 7.380 25.755 -9.426 1.00 63.72 102 LYS A C 1
ATOM 781 O O . LYS A 1 102 ? 7.664 26.843 -8.944 1.00 63.72 102 LYS A O 1
ATOM 786 N N . ASN A 1 103 ? 6.232 25.146 -9.152 1.00 63.91 103 ASN A N 1
ATOM 787 C CA . ASN A 1 103 ? 5.222 25.696 -8.254 1.00 63.91 103 ASN A CA 1
ATOM 788 C C . ASN A 1 103 ? 5.679 25.590 -6.800 1.00 63.91 103 ASN A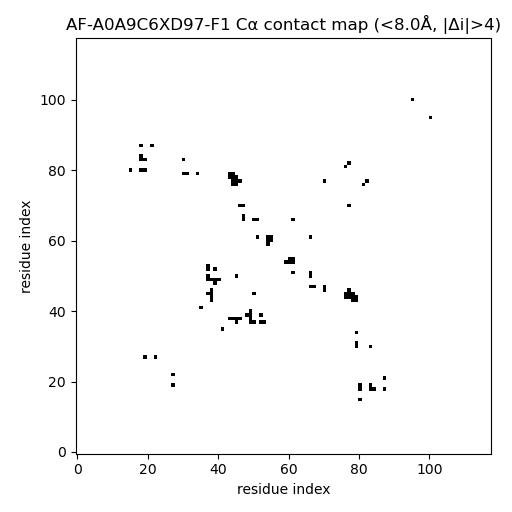 C 1
ATOM 790 O O . ASN A 1 103 ? 5.516 26.557 -6.063 1.00 63.91 103 ASN A O 1
ATOM 794 N N . ALA A 1 104 ? 6.303 24.483 -6.386 1.00 65.38 104 ALA A N 1
ATOM 795 C CA . ALA A 1 104 ? 6.887 24.354 -5.052 1.00 65.38 104 ALA A CA 1
ATOM 796 C C . ALA A 1 104 ? 8.016 25.378 -4.828 1.00 65.38 104 ALA A C 1
ATOM 798 O O . ALA A 1 104 ? 8.037 26.039 -3.794 1.00 65.38 104 ALA A O 1
ATOM 799 N N . ILE A 1 105 ? 8.885 25.596 -5.822 1.00 63.94 105 ILE A N 1
ATOM 800 C CA . ILE A 1 105 ? 9.960 26.603 -5.773 1.00 63.94 105 ILE A CA 1
ATOM 801 C C . ILE A 1 105 ? 9.395 28.036 -5.856 1.00 63.94 105 ILE A C 1
ATOM 803 O O . ILE A 1 105 ? 9.792 28.904 -5.084 1.00 63.94 105 ILE A O 1
ATOM 807 N N . SER A 1 106 ? 8.409 28.301 -6.717 1.00 62.72 106 SER A N 1
ATOM 808 C CA . SER A 1 106 ? 7.759 29.619 -6.841 1.00 62.72 106 SER A CA 1
ATOM 809 C C . SER A 1 106 ? 6.896 29.975 -5.621 1.00 62.72 106 SER A C 1
ATOM 811 O O . SER A 1 106 ? 6.715 31.150 -5.302 1.00 62.72 106 SER A O 1
ATOM 813 N N . SER A 1 107 ? 6.414 28.975 -4.875 1.00 58.19 107 SER A N 1
ATOM 814 C CA . SER A 1 107 ? 5.71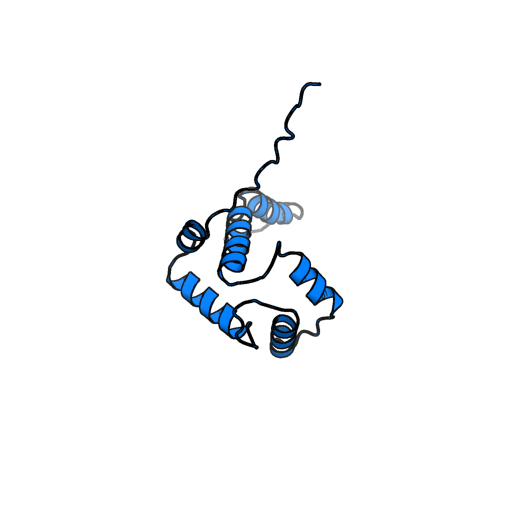3 29.184 -3.601 1.00 58.19 107 SER A CA 1
ATOM 815 C C . SER A 1 107 ? 6.616 29.807 -2.531 1.00 58.19 107 SER A C 1
ATOM 817 O O . SER A 1 107 ? 6.108 30.495 -1.646 1.00 58.19 107 SER A O 1
ATOM 819 N N . PHE A 1 108 ? 7.939 29.637 -2.639 1.00 56.84 108 PHE A N 1
ATOM 820 C CA . PHE A 1 108 ? 8.918 30.297 -1.772 1.00 56.84 108 PHE A CA 1
ATOM 821 C C . PHE A 1 108 ? 9.260 31.733 -2.211 1.00 56.84 108 PHE A C 1
ATOM 823 O O . PHE A 1 108 ? 9.617 32.552 -1.368 1.00 56.84 108 PHE A O 1
ATOM 830 N N . ASP A 1 109 ? 9.068 32.096 -3.483 1.00 56.56 109 ASP A N 1
ATOM 831 C CA . ASP A 1 109 ? 9.425 33.425 -4.019 1.00 56.56 109 ASP A CA 1
ATOM 832 C C . ASP A 1 109 ? 8.424 34.539 -3.629 1.00 56.56 109 ASP A C 1
ATOM 834 O O . ASP A 1 109 ? 8.718 35.732 -3.664 1.00 56.56 109 ASP A O 1
ATOM 838 N N . LYS A 1 110 ? 7.225 34.176 -3.148 1.00 52.88 110 LYS A N 1
ATOM 839 C CA . LYS A 1 110 ? 6.217 35.158 -2.690 1.00 52.88 110 LYS A CA 1
ATOM 840 C C . LYS A 1 110 ? 6.505 35.767 -1.313 1.00 52.88 110 LYS A C 1
ATOM 842 O O . LYS A 1 110 ? 5.769 36.655 -0.880 1.00 52.88 110 LYS A O 1
ATOM 847 N N . LYS A 1 111 ? 7.571 35.340 -0.629 1.00 53.00 111 LYS A N 1
ATOM 848 C CA . LYS A 1 111 ? 8.091 36.000 0.577 1.00 53.00 111 LYS A CA 1
ATOM 849 C C . LYS A 1 111 ? 9.601 36.211 0.467 1.00 53.00 111 LYS A C 1
ATOM 851 O O . LYS A 1 111 ? 10.366 35.591 1.184 1.00 53.00 111 LYS A O 1
ATOM 856 N N . GLY A 1 112 ? 9.973 37.121 -0.434 1.00 53.91 112 GLY A N 1
ATOM 857 C CA . GLY A 1 112 ? 11.082 38.070 -0.301 1.00 53.91 112 GLY A CA 1
ATOM 858 C C . GLY A 1 112 ? 12.419 37.541 0.228 1.00 53.91 112 GLY A C 1
ATOM 859 O O . GLY A 1 112 ? 12.584 37.383 1.430 1.00 53.91 112 GLY A O 1
ATOM 860 N N . LYS A 1 113 ? 13.395 37.478 -0.687 1.00 55.69 113 LYS A N 1
ATOM 861 C CA . LYS A 1 113 ? 14.844 37.340 -0.462 1.00 55.69 113 LYS A CA 1
ATOM 862 C C . LYS A 1 113 ? 15.290 36.024 0.180 1.00 55.69 113 LYS A C 1
ATOM 864 O O . LYS A 1 113 ? 15.337 35.877 1.396 1.00 55.69 113 LYS A O 1
ATOM 869 N N . VAL A 1 114 ? 15.782 35.126 -0.670 1.00 55.50 114 VAL A N 1
ATOM 870 C CA . VAL A 1 114 ? 16.885 34.248 -0.277 1.00 55.50 114 VAL A CA 1
ATOM 871 C C . VAL A 1 114 ? 18.150 35.094 -0.417 1.00 55.50 114 VAL A C 1
ATOM 873 O O . VAL A 1 114 ? 18.690 35.219 -1.514 1.00 55.50 114 VAL A O 1
ATOM 876 N N . ASP A 1 115 ? 18.567 35.759 0.661 1.00 53.50 115 ASP A N 1
ATOM 877 C CA . ASP A 1 115 ? 19.946 36.245 0.751 1.00 53.50 115 ASP A CA 1
ATOM 878 C C . ASP A 1 115 ? 20.834 34.998 0.816 1.00 53.50 115 ASP A C 1
ATOM 880 O O . ASP A 1 115 ? 20.979 34.355 1.856 1.00 53.50 115 ASP A O 1
ATOM 884 N N . LEU A 1 116 ? 21.350 34.597 -0.344 1.00 48.44 116 LEU A N 1
ATOM 885 C CA . LEU A 1 116 ? 22.495 33.710 -0.421 1.00 48.44 116 LEU A CA 1
ATOM 886 C C . LEU A 1 116 ? 23.723 34.613 -0.249 1.00 48.44 116 LEU A C 1
ATOM 888 O O . LEU A 1 116 ? 24.294 35.078 -1.233 1.00 48.44 116 LEU A O 1
ATOM 892 N N . GLU A 1 117 ? 24.076 34.929 1.001 1.00 44.41 117 GLU A N 1
ATOM 893 C CA . GLU A 1 117 ? 25.410 35.464 1.286 1.00 44.41 117 GLU A CA 1
ATOM 894 C C . GLU A 1 117 ? 26.434 34.365 0.967 1.00 44.41 117 GLU A C 1
ATOM 896 O O . GLU A 1 117 ? 26.535 33.357 1.673 1.00 44.41 117 GLU A O 1
ATOM 901 N N . LEU A 1 118 ? 27.147 34.566 -0.142 1.00 41.00 118 LEU A N 1
ATOM 902 C CA . LEU A 1 118 ? 28.491 34.051 -0.388 1.00 41.00 118 LEU A CA 1
ATOM 903 C C . LEU A 1 118 ? 29.492 35.176 -0.127 1.00 41.00 118 LEU A C 1
ATOM 905 O O . LEU A 1 118 ? 29.214 36.310 -0.583 1.00 41.00 118 LEU A O 1
#

pLDDT: mean 72.55, std 16.87, range [40.62, 92.12]

InterPro domains:
  IPR002048 EF-hand domain [PS50222] (26-61)
  IPR011992 EF-hand domain pair [SSF47473] (23-113)
  IPR018247 EF-Hand 1, calcium-binding site [PS00018] (39-51)
  IPR050403 Myosin regulatory light chain [PTHR23049] (1-113)

Secondary structure (DSSP, 8-state):
---------------GGGTGGGS-HHHHHHHHHHHHHH-SS-SSEE-HHHHHHHHHHHT----HHHHHHHHHTSSS-EEHHHHHHHHHHHHHH-S--HHHHHHHHHHHHTT-------

Foldseek 3Di:
DDDDDDDDPPDDPPDLVCLVVLDDPVVLVVLVVVQVQLCPVPPQFRDLVSVCVVCVVVVHDDDSVVSVVVVVVQPDTHGSSSVSVVVSVVCVVPVPDPVNVVVVVVVVVVDDDPPPDD

Sequence (118 aa):
MSKKSGSTKKKAKRSASNVFSAFPESELAAFKQGFQMMDYDKDGVLGKDDLRATFDWVGRPTTDKELNEMLSEADGPINLVNLLGMFAAHMSGDAYDDQTVKNAISSFDKKGKVDLEL

Mean predicted aligned error: 15.11 Å

Radius of gyration: 21.26 Å; Cα contacts (8 Å, |Δi|>4): 57; chains: 1; bounding box: 66×53×54 Å

Organism: Frankliniella occidentalis (NCBI:txid133901)

Nearest PDB structures (foldseek):
  3pn7-assembly2_E  TM=7.925E-01  e=4.946E-05  Placopecten magellanicus
  3jvt-assembly1_B  TM=7.710E-01  e=4.104E-05  Argopecten irradians
  3j04-assembly1_E  TM=7.580E-01  e=5.962E-05  Gallus gallus
  6z47-assembly1_E  TM=7.470E-01  e=4.367E-05  Meleagris gallopavo
  2kz2-assembly1_A  TM=5.405E-01  e=4.119E-02  Gallus gallus